Protein AF-A0A0F8Z7K2-F1 (afdb_monomer_lite)

Structure (mmCIF, N/CA/C/O backbone):
data_AF-A0A0F8Z7K2-F1
#
_entry.id   AF-A0A0F8Z7K2-F1
#
loop_
_atom_site.group_PDB
_atom_site.id
_atom_site.type_symbol
_atom_site.label_atom_id
_atom_site.label_alt_id
_atom_site.label_comp_id
_atom_site.label_asym_id
_atom_site.label_entity_id
_atom_site.label_seq_id
_atom_site.pdbx_PDB_ins_code
_atom_site.Cartn_x
_atom_site.Cartn_y
_atom_site.Cartn_z
_atom_site.occupancy
_atom_site.B_iso_or_equiv
_atom_site.auth_seq_id
_atom_site.auth_comp_id
_atom_site.auth_asym_id
_atom_site.auth_atom_id
_atom_site.pdbx_PDB_model_num
ATOM 1 N N . MET A 1 1 ? 23.506 -14.901 -39.718 1.00 44.78 1 MET A N 1
ATOM 2 C CA . MET A 1 1 ? 24.207 -14.186 -38.628 1.00 44.78 1 MET A CA 1
ATOM 3 C C . MET A 1 1 ? 23.194 -13.930 -37.526 1.00 44.78 1 MET A C 1
ATOM 5 O O . MET A 1 1 ? 22.289 -13.134 -37.733 1.00 44.78 1 MET A O 1
ATOM 9 N N . GLY A 1 2 ? 23.255 -14.689 -36.428 1.00 47.62 2 GLY A N 1
ATOM 10 C CA . GLY A 1 2 ? 22.315 -14.529 -35.317 1.00 47.62 2 GLY A CA 1
ATOM 11 C C . GLY A 1 2 ? 22.552 -13.187 -34.640 1.00 47.62 2 GLY A C 1
ATOM 12 O O . GLY A 1 2 ? 23.661 -12.933 -34.175 1.00 47.62 2 GLY A O 1
ATOM 13 N N . GLN A 1 3 ? 21.543 -12.316 -34.631 1.00 53.88 3 GLN A N 1
ATOM 14 C CA . GLN A 1 3 ? 21.579 -11.104 -33.822 1.00 53.88 3 GLN A CA 1
ATOM 15 C C . GLN A 1 3 ? 21.715 -11.541 -32.364 1.00 53.88 3 GLN A C 1
ATOM 17 O O . GLN A 1 3 ? 20.783 -12.106 -31.793 1.00 53.88 3 GLN A O 1
ATOM 22 N N . GLN A 1 4 ? 22.899 -11.345 -31.781 1.00 55.41 4 GLN A N 1
ATOM 23 C CA . GLN A 1 4 ? 23.071 -11.530 -30.349 1.00 55.41 4 GLN A CA 1
ATOM 24 C C . GLN A 1 4 ? 22.117 -10.555 -29.648 1.00 55.41 4 GLN A C 1
ATOM 26 O O . GLN A 1 4 ? 22.138 -9.362 -29.970 1.00 55.41 4 GLN A O 1
ATOM 31 N N . PRO A 1 5 ? 21.248 -11.033 -28.741 1.00 57.41 5 PRO A N 1
ATOM 32 C CA . PRO A 1 5 ? 20.354 -10.158 -28.005 1.00 57.41 5 PRO A CA 1
ATOM 33 C C . PRO A 1 5 ? 21.203 -9.137 -27.249 1.00 57.41 5 PRO A C 1
ATOM 35 O O . PRO A 1 5 ? 22.105 -9.503 -26.494 1.00 57.41 5 PRO A O 1
ATOM 38 N N . ASN A 1 6 ? 20.940 -7.849 -27.481 1.00 63.72 6 ASN A N 1
ATOM 39 C CA . ASN A 1 6 ? 21.585 -6.768 -26.745 1.00 63.72 6 ASN A CA 1
ATOM 40 C C . ASN A 1 6 ? 21.271 -6.964 -25.256 1.00 63.72 6 ASN A C 1
ATOM 42 O O . ASN A 1 6 ? 20.165 -6.650 -24.813 1.00 63.72 6 ASN A O 1
ATOM 46 N N . MET A 1 7 ? 22.232 -7.496 -24.494 1.00 61.06 7 MET A N 1
ATOM 47 C CA . MET A 1 7 ? 22.057 -7.837 -23.075 1.00 61.06 7 MET A CA 1
ATOM 48 C C . MET A 1 7 ? 21.537 -6.642 -22.260 1.00 61.06 7 MET A C 1
ATOM 50 O O . MET A 1 7 ? 20.731 -6.811 -21.350 1.00 61.06 7 MET A O 1
ATOM 54 N N . SER A 1 8 ? 21.917 -5.420 -22.643 1.00 66.19 8 SER A N 1
ATOM 55 C CA . SER A 1 8 ? 21.420 -4.178 -22.048 1.00 66.19 8 SER A CA 1
ATOM 56 C C . SER A 1 8 ? 19.901 -4.016 -22.187 1.00 66.19 8 SER A C 1
ATOM 58 O O . SER A 1 8 ? 19.227 -3.711 -21.207 1.00 66.19 8 SER A O 1
ATOM 60 N N . GLY A 1 9 ? 19.327 -4.288 -23.362 1.00 65.19 9 GLY A N 1
ATOM 61 C CA . GLY A 1 9 ? 17.885 -4.170 -23.606 1.00 65.19 9 GLY A CA 1
ATOM 62 C C . GLY A 1 9 ? 17.048 -5.145 -22.772 1.00 65.19 9 GLY A C 1
ATOM 63 O O . GLY A 1 9 ? 15.982 -4.775 -22.279 1.00 65.19 9 GLY A O 1
ATOM 64 N N . GLN A 1 10 ? 17.548 -6.364 -22.553 1.00 74.81 10 GLN A N 1
ATOM 65 C CA . GLN A 1 10 ? 16.872 -7.363 -21.721 1.00 74.81 10 GLN A CA 1
ATOM 66 C C . GLN A 1 10 ? 16.880 -6.972 -20.234 1.00 74.81 10 GLN A C 1
ATOM 68 O O . GLN A 1 10 ? 15.862 -7.119 -19.558 1.00 74.81 10 GLN A O 1
ATOM 73 N N . VAL A 1 11 ? 17.986 -6.404 -19.739 1.00 76.94 11 VAL A N 1
ATOM 74 C CA . VAL A 1 11 ? 18.096 -5.918 -18.352 1.00 76.94 11 VAL A CA 1
ATOM 75 C C . VAL A 1 11 ? 17.150 -4.739 -18.095 1.00 76.94 11 VAL A C 1
ATOM 77 O O . VAL A 1 11 ? 16.426 -4.751 -17.101 1.00 76.94 11 VAL A O 1
ATOM 80 N N . TYR A 1 12 ? 17.076 -3.755 -19.002 1.00 73.31 12 TYR A N 1
ATOM 81 C CA . TYR A 1 12 ? 16.149 -2.622 -18.850 1.00 73.31 12 TYR A CA 1
ATOM 82 C C . TYR A 1 12 ? 14.674 -3.045 -18.930 1.00 73.31 12 TYR A C 1
ATOM 84 O O . TYR A 1 12 ? 13.850 -2.532 -18.172 1.00 73.31 12 TYR A O 1
ATOM 92 N N . GLY A 1 13 ? 14.338 -4.006 -19.799 1.00 74.12 13 GLY A N 1
ATOM 93 C CA . GLY A 1 13 ? 12.987 -4.572 -19.877 1.00 74.12 13 GLY A CA 1
ATOM 94 C C . GLY A 1 13 ? 12.588 -5.333 -18.607 1.00 74.12 13 GLY A C 1
ATOM 95 O O . GLY A 1 13 ? 11.486 -5.140 -18.084 1.00 74.12 13 GLY A O 1
ATOM 96 N N . GLY A 1 14 ? 13.504 -6.142 -18.062 1.00 82.31 14 GLY A N 1
ATOM 97 C CA . GLY A 1 14 ? 13.307 -6.840 -16.790 1.00 82.31 14 GLY A CA 1
ATOM 98 C C . GLY A 1 14 ? 13.108 -5.868 -15.626 1.00 82.31 14 GLY A C 1
ATOM 99 O O . GLY A 1 14 ? 12.120 -5.969 -14.898 1.00 82.31 14 GLY A O 1
ATOM 100 N N . LEU A 1 15 ? 13.980 -4.861 -15.507 1.00 85.00 15 LEU A N 1
ATOM 101 C CA . LEU A 1 15 ? 13.886 -3.841 -14.461 1.00 85.00 15 LEU A CA 1
ATOM 102 C C . LEU A 1 15 ? 12.575 -3.047 -14.546 1.00 85.00 15 LEU A C 1
ATOM 104 O O . LEU A 1 15 ? 11.902 -2.866 -13.535 1.00 85.00 15 LEU A O 1
ATOM 108 N N . SER A 1 16 ? 12.163 -2.629 -15.748 1.00 82.88 16 SER A N 1
ATOM 109 C CA . SER A 1 16 ? 10.885 -1.930 -15.938 1.00 82.88 16 SER A CA 1
ATOM 110 C C . SER A 1 16 ? 9.686 -2.783 -15.520 1.00 82.88 16 SER A C 1
ATOM 112 O O . SER A 1 16 ? 8.695 -2.240 -15.033 1.00 82.88 16 SER A O 1
ATOM 114 N N . THR A 1 17 ? 9.753 -4.100 -15.718 1.00 86.75 17 THR A N 1
ATOM 115 C CA . THR A 1 17 ? 8.673 -5.014 -15.325 1.00 86.75 17 THR A CA 1
ATOM 116 C C . THR A 1 17 ? 8.591 -5.130 -13.808 1.00 86.75 17 THR A C 1
ATOM 118 O O . THR A 1 17 ? 7.503 -5.024 -13.250 1.00 86.75 17 THR A O 1
ATOM 121 N N . ILE A 1 18 ? 9.736 -5.264 -13.133 1.00 90.50 18 ILE A N 1
ATOM 122 C CA . ILE A 1 18 ? 9.807 -5.312 -11.667 1.00 90.50 18 ILE A CA 1
ATOM 123 C C . ILE A 1 18 ? 9.239 -4.026 -11.063 1.00 90.50 18 ILE A C 1
ATOM 125 O O . ILE A 1 18 ? 8.369 -4.094 -10.199 1.00 90.50 18 ILE A O 1
ATOM 129 N N . VAL A 1 19 ? 9.667 -2.857 -11.554 1.00 89.81 19 VAL A N 1
ATOM 130 C CA . VAL A 1 19 ? 9.149 -1.564 -11.075 1.00 89.81 19 VAL A CA 1
ATOM 131 C C . VAL A 1 19 ? 7.634 -1.483 -11.269 1.00 89.81 19 VAL A C 1
ATOM 133 O O . VAL A 1 19 ? 6.929 -1.085 -10.349 1.00 89.81 19 VAL A O 1
ATOM 136 N N . LYS A 1 20 ? 7.111 -1.935 -12.414 1.00 89.12 20 LYS A N 1
ATOM 137 C CA . LYS A 1 20 ? 5.666 -1.945 -12.678 1.00 89.12 20 LYS A CA 1
ATOM 138 C C . LYS A 1 20 ? 4.891 -2.832 -11.696 1.00 89.12 20 LYS A C 1
ATOM 140 O O . LYS A 1 20 ? 3.819 -2.442 -11.239 1.00 89.12 20 LYS A O 1
ATOM 145 N N . VAL A 1 21 ? 5.419 -4.012 -11.365 1.00 93.25 21 VAL A N 1
ATOM 146 C CA . VAL A 1 21 ? 4.811 -4.907 -10.365 1.00 93.25 21 VAL A CA 1
ATOM 147 C C . VAL A 1 21 ? 4.832 -4.263 -8.979 1.00 93.25 21 VAL A C 1
ATOM 149 O O . VAL A 1 21 ? 3.832 -4.331 -8.268 1.00 93.25 21 VAL A O 1
ATOM 152 N N . LEU A 1 22 ? 5.927 -3.591 -8.614 1.00 92.62 22 LEU A N 1
ATOM 153 C CA . LEU A 1 22 ? 6.025 -2.869 -7.344 1.00 92.62 22 LEU A CA 1
ATOM 154 C C . LEU A 1 22 ? 5.003 -1.732 -7.257 1.00 92.62 22 LEU A C 1
ATOM 156 O O . LEU A 1 22 ? 4.278 -1.664 -6.270 1.00 92.62 22 LEU A O 1
ATOM 160 N N . VAL A 1 23 ? 4.891 -0.892 -8.293 1.00 92.06 23 VAL A N 1
ATOM 161 C CA . VAL A 1 23 ? 3.875 0.175 -8.375 1.00 92.06 23 VAL A CA 1
ATOM 162 C C . VAL A 1 23 ? 2.479 -0.401 -8.153 1.00 92.06 23 VAL A C 1
ATOM 164 O O . VAL A 1 23 ? 1.739 0.074 -7.297 1.00 92.06 23 VAL A O 1
ATOM 167 N N . PHE A 1 24 ? 2.136 -1.477 -8.865 1.00 93.12 24 PHE A N 1
ATOM 168 C CA . PHE A 1 24 ? 0.842 -2.136 -8.705 1.00 93.12 24 PHE A CA 1
ATOM 169 C C . PHE A 1 24 ? 0.617 -2.659 -7.277 1.00 93.12 24 PHE A C 1
ATOM 171 O O . PHE A 1 24 ? -0.470 -2.497 -6.725 1.00 93.12 24 PHE A O 1
ATOM 178 N N . GLY A 1 25 ? 1.652 -3.222 -6.648 1.00 94.06 25 GLY A N 1
ATOM 179 C CA . GLY A 1 25 ? 1.612 -3.634 -5.245 1.00 94.06 25 GLY A CA 1
ATOM 180 C C . GLY A 1 25 ? 1.334 -2.473 -4.287 1.00 94.06 25 GLY A C 1
ATOM 181 O O . GLY A 1 25 ? 0.484 -2.604 -3.408 1.00 94.06 25 GLY A O 1
ATOM 182 N N . PHE A 1 26 ? 1.982 -1.319 -4.483 1.00 93.38 26 PHE A N 1
ATOM 183 C CA . PHE A 1 26 ? 1.732 -0.118 -3.678 1.00 93.38 26 PHE A CA 1
ATOM 184 C C . PHE A 1 26 ? 0.327 0.453 -3.883 1.00 93.38 26 PHE A C 1
ATOM 186 O O . PHE A 1 26 ? -0.281 0.908 -2.917 1.00 93.38 26 PHE A O 1
ATOM 193 N N . ILE A 1 27 ? -0.223 0.376 -5.099 1.00 93.62 27 ILE A N 1
ATOM 194 C CA . ILE A 1 27 ? -1.613 0.769 -5.367 1.00 93.62 27 ILE A CA 1
ATOM 195 C C . ILE A 1 27 ? -2.576 -0.118 -4.572 1.00 93.62 27 ILE A C 1
ATOM 197 O O . ILE A 1 27 ? -3.450 0.399 -3.878 1.00 93.62 27 ILE A O 1
ATOM 201 N N . ILE A 1 28 ? -2.402 -1.445 -4.624 1.00 95.50 28 ILE A N 1
ATOM 202 C CA . ILE A 1 28 ? -3.232 -2.382 -3.848 1.00 95.50 28 ILE A CA 1
ATOM 203 C C . ILE A 1 28 ? -3.107 -2.093 -2.352 1.00 95.50 28 ILE A C 1
ATOM 205 O O . ILE A 1 28 ? -4.119 -2.007 -1.660 1.00 95.50 28 ILE A O 1
ATOM 209 N N . LEU A 1 29 ? -1.882 -1.909 -1.855 1.00 94.38 29 LEU A N 1
ATOM 210 C CA . LEU A 1 29 ? -1.642 -1.574 -0.455 1.00 94.38 29 LEU A CA 1
ATOM 211 C C . LEU A 1 29 ? -2.340 -0.266 -0.057 1.00 94.38 29 LEU A C 1
ATOM 213 O O . LEU A 1 29 ? -2.971 -0.214 0.993 1.00 94.38 29 LEU A O 1
ATOM 217 N N . GLY A 1 30 ? -2.277 0.766 -0.901 1.00 94.81 30 GLY A N 1
ATOM 218 C CA . GLY A 1 30 ? -2.963 2.036 -0.670 1.00 94.81 30 GLY A CA 1
ATOM 219 C C . GLY A 1 30 ? -4.480 1.868 -0.580 1.00 94.81 30 GLY A C 1
ATOM 220 O O . GLY A 1 30 ? -5.109 2.400 0.333 1.00 94.81 30 GLY A O 1
ATOM 221 N N . VAL A 1 31 ? -5.072 1.061 -1.463 1.00 95.81 31 VAL A N 1
ATOM 222 C CA . VAL A 1 31 ? -6.503 0.727 -1.390 1.00 95.81 31 VAL A CA 1
ATOM 223 C C . VAL A 1 31 ? -6.829 -0.015 -0.091 1.00 95.81 31 VAL A C 1
ATOM 225 O O . VAL A 1 31 ? -7.793 0.341 0.580 1.00 95.81 31 VAL A O 1
ATOM 228 N N . LEU A 1 32 ? -6.024 -1.004 0.308 1.00 95.50 32 LEU A N 1
ATOM 229 C CA . LEU A 1 32 ? -6.244 -1.751 1.553 1.00 95.50 32 LEU A CA 1
ATOM 230 C C . LEU A 1 32 ? -6.130 -0.862 2.797 1.00 95.50 32 LEU A C 1
ATOM 232 O O . LEU A 1 32 ? -6.963 -0.968 3.694 1.00 95.50 32 LEU A O 1
ATOM 236 N N . LEU A 1 33 ? -5.149 0.043 2.843 1.00 95.06 33 LEU A N 1
ATOM 237 C CA . LEU A 1 33 ? -5.005 1.019 3.927 1.00 95.06 33 LEU A CA 1
ATOM 238 C C . LEU A 1 33 ? -6.192 1.984 3.976 1.00 95.06 33 LEU A C 1
ATOM 240 O O . LEU A 1 33 ? -6.691 2.281 5.057 1.00 95.06 33 LEU A O 1
ATOM 244 N N . LEU A 1 34 ? -6.696 2.426 2.823 1.00 94.94 34 LEU A N 1
ATOM 245 C CA . LEU A 1 34 ? -7.900 3.250 2.762 1.00 94.94 34 LEU A CA 1
ATOM 246 C C . LEU A 1 34 ? -9.130 2.499 3.293 1.00 94.94 34 LEU A C 1
ATOM 248 O O . LEU A 1 34 ? -9.897 3.054 4.077 1.00 94.94 34 LEU A O 1
ATOM 252 N N . VAL A 1 35 ? -9.301 1.231 2.909 1.00 94.75 35 VAL A N 1
ATOM 253 C CA . VAL A 1 35 ? -10.388 0.378 3.413 1.00 94.75 35 VAL A CA 1
ATOM 254 C C . VAL A 1 35 ? -10.265 0.170 4.924 1.00 94.75 35 VAL A C 1
ATOM 256 O O . VAL A 1 35 ? -11.259 0.328 5.625 1.00 94.75 35 VAL A O 1
ATOM 259 N N . ARG A 1 36 ? -9.058 -0.097 5.445 1.00 93.62 36 ARG A N 1
ATOM 260 C CA . ARG A 1 36 ? -8.780 -0.168 6.892 1.00 93.62 36 ARG A CA 1
ATOM 261 C C . ARG A 1 36 ? -9.226 1.110 7.603 1.00 93.62 36 ARG A C 1
ATOM 263 O O . ARG A 1 36 ? -9.941 1.028 8.596 1.00 93.62 36 ARG A O 1
ATOM 270 N N . ILE A 1 37 ? -8.845 2.282 7.084 1.00 93.25 37 ILE A N 1
ATOM 271 C CA . ILE A 1 37 ? -9.243 3.575 7.659 1.00 93.25 37 ILE A CA 1
ATOM 272 C C . ILE A 1 37 ? -10.766 3.694 7.682 1.00 93.25 37 ILE A C 1
ATOM 274 O O . ILE A 1 37 ? -11.315 4.077 8.705 1.00 93.25 37 ILE A O 1
ATOM 278 N N . MET A 1 38 ? -11.460 3.332 6.601 1.00 92.75 38 MET A N 1
ATOM 279 C CA . MET A 1 38 ? -12.927 3.371 6.557 1.00 92.75 38 MET A CA 1
ATOM 280 C C . MET A 1 38 ? -13.570 2.416 7.564 1.00 92.75 38 MET A C 1
ATOM 282 O O . MET A 1 38 ? -14.507 2.802 8.259 1.00 92.75 38 MET A O 1
ATOM 286 N N . PHE A 1 39 ? -13.054 1.193 7.672 1.00 92.50 39 PHE A N 1
ATOM 287 C CA . PHE A 1 39 ? -13.524 0.202 8.631 1.00 92.50 39 PHE A CA 1
ATOM 288 C C . PHE A 1 39 ? -13.402 0.690 10.075 1.00 92.50 39 PHE A C 1
ATOM 290 O O . PHE A 1 39 ? -14.396 0.687 10.800 1.00 92.50 39 PHE A O 1
ATOM 297 N N . LEU A 1 40 ? -12.224 1.185 10.458 1.00 91.06 40 LEU A N 1
ATOM 298 C CA . LEU A 1 40 ? -11.992 1.718 11.799 1.00 91.06 40 LEU A CA 1
ATOM 299 C C . LEU A 1 40 ? -12.791 3.002 12.043 1.00 91.06 40 LEU A C 1
ATOM 301 O O . LEU A 1 40 ? -13.356 3.177 13.119 1.00 91.06 40 LEU A O 1
ATOM 305 N N . PHE A 1 41 ? -12.903 3.872 11.038 1.00 91.75 41 PHE A N 1
ATOM 306 C CA . PHE A 1 41 ? -13.607 5.147 11.156 1.00 91.75 41 PHE A CA 1
ATOM 307 C C . PHE A 1 41 ? -15.099 4.974 11.444 1.00 91.75 41 PHE A C 1
ATOM 309 O O . PHE A 1 41 ? -15.654 5.743 12.225 1.00 91.75 41 PHE A O 1
ATOM 316 N N . PHE A 1 42 ? -15.751 3.985 10.826 1.00 89.75 42 PHE A N 1
ATOM 317 C CA . PHE A 1 42 ? -17.196 3.797 10.962 1.00 89.75 42 PHE A CA 1
ATOM 318 C C . PHE A 1 42 ? -17.623 2.821 12.058 1.00 89.75 42 PHE A C 1
ATOM 320 O O . PHE A 1 42 ? -18.826 2.780 12.304 1.00 89.75 42 PHE A O 1
ATOM 327 N N . GLY A 1 43 ? -16.707 2.069 12.692 1.00 81.50 43 GLY A N 1
ATOM 328 C CA . GLY A 1 43 ? -16.936 1.153 13.832 1.00 81.50 43 GLY A CA 1
ATOM 329 C C . GLY A 1 43 ? -17.926 0.007 13.558 1.00 81.50 43 GLY A C 1
ATOM 330 O O . GLY A 1 43 ? -17.585 -1.166 13.566 1.00 81.50 43 GLY A O 1
ATOM 331 N N . SER A 1 44 ? -19.155 0.348 13.188 1.00 83.19 44 SER A N 1
ATOM 332 C CA . SER A 1 44 ? -20.218 -0.505 12.641 1.00 83.19 44 SER A CA 1
ATOM 333 C C . SER A 1 44 ? -19.809 -1.456 11.504 1.00 83.19 44 SER A C 1
ATOM 335 O O . SER A 1 44 ? -20.528 -2.419 11.237 1.00 83.19 44 SER A O 1
ATOM 337 N N . LEU A 1 45 ? -18.676 -1.218 10.834 1.00 84.00 45 LEU A N 1
ATOM 338 C CA . LEU A 1 45 ? -18.172 -2.073 9.755 1.00 84.00 45 LEU A CA 1
ATOM 339 C C . LEU A 1 45 ? -17.365 -3.285 10.254 1.00 84.00 45 LEU A C 1
ATOM 341 O O . LEU A 1 45 ? -16.992 -4.125 9.439 1.00 84.00 45 LEU A O 1
ATOM 345 N N . GLU A 1 46 ? -17.153 -3.429 11.565 1.00 82.06 46 GLU A N 1
ATOM 346 C CA . GLU A 1 46 ? -16.506 -4.603 12.174 1.00 82.06 46 GLU A CA 1
ATOM 347 C C . GLU A 1 46 ? -17.213 -5.931 11.841 1.00 82.06 46 GLU A C 1
ATOM 349 O O . GLU A 1 46 ? -16.569 -6.969 11.728 1.00 82.06 46 GLU A O 1
ATOM 354 N N . ALA A 1 47 ? -18.532 -5.915 11.615 1.00 85.81 47 ALA A N 1
ATOM 355 C CA . ALA A 1 47 ? -19.306 -7.116 11.282 1.00 85.81 47 ALA A CA 1
ATOM 356 C C . ALA A 1 47 ? -19.204 -7.547 9.801 1.00 85.81 47 ALA A C 1
ATOM 358 O O . ALA A 1 47 ? -19.819 -8.539 9.398 1.00 85.81 47 ALA A O 1
ATOM 359 N N . VAL A 1 48 ? -18.480 -6.797 8.962 1.00 89.94 48 VAL A N 1
ATOM 360 C CA . VAL A 1 48 ? -18.387 -7.056 7.519 1.00 89.94 48 VAL A CA 1
ATOM 361 C C . VAL A 1 48 ? -17.419 -8.216 7.238 1.00 89.94 48 VAL A C 1
ATOM 363 O O . VAL A 1 48 ? -16.299 -8.231 7.756 1.00 89.94 48 VAL A O 1
ATOM 366 N N . PRO A 1 49 ? -17.786 -9.181 6.370 1.00 89.69 49 PRO A N 1
ATOM 367 C CA . PRO A 1 49 ? -16.880 -10.257 5.985 1.00 89.69 49 PRO A CA 1
ATOM 368 C C . PRO A 1 49 ? -15.613 -9.696 5.329 1.00 89.69 49 PRO A C 1
ATOM 370 O O . PRO A 1 49 ? -15.677 -8.954 4.350 1.00 89.69 49 PRO A O 1
ATOM 373 N N . GLY A 1 50 ? -14.454 -10.079 5.86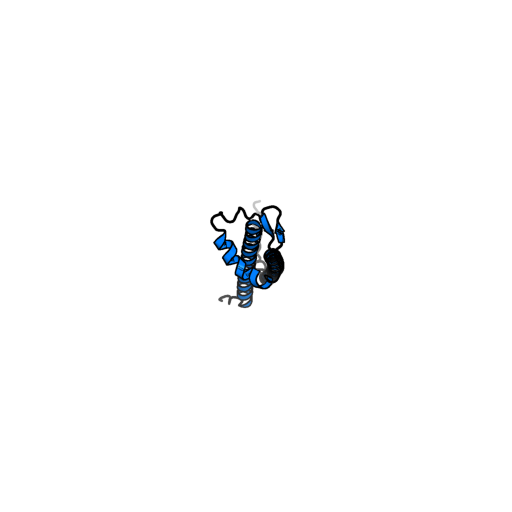7 1.00 88.62 50 GLY A N 1
ATOM 374 C CA . GLY A 1 50 ? -13.144 -9.614 5.403 1.00 88.62 50 GLY A CA 1
ATOM 375 C C . GLY A 1 50 ? -12.532 -8.480 6.228 1.00 88.62 50 GLY A C 1
ATOM 376 O O . GLY A 1 50 ? -11.378 -8.145 5.971 1.00 88.62 50 GLY A O 1
ATOM 377 N N . TYR A 1 51 ? -13.240 -7.947 7.234 1.00 91.00 51 TYR A N 1
ATOM 378 C CA . TYR A 1 51 ? -12.697 -6.957 8.171 1.00 91.00 51 TYR A CA 1
ATOM 379 C C . TYR A 1 51 ? -11.361 -7.422 8.777 1.00 91.00 51 TYR A C 1
ATOM 381 O O . TYR A 1 51 ? -10.323 -6.811 8.519 1.00 91.00 51 TYR A O 1
ATOM 389 N N . ASP A 1 52 ? -11.352 -8.570 9.463 1.00 91.94 52 ASP A N 1
ATOM 390 C CA . ASP A 1 52 ? -10.158 -9.097 10.148 1.00 91.94 52 ASP A CA 1
ATOM 391 C C . ASP A 1 52 ? -8.976 -9.331 9.201 1.00 91.94 52 ASP A C 1
ATOM 393 O O . ASP A 1 52 ? -7.814 -9.118 9.556 1.00 91.94 52 ASP A O 1
ATOM 397 N N . LEU A 1 53 ? -9.263 -9.750 7.966 1.00 93.62 53 LEU A N 1
ATOM 398 C CA . LEU A 1 53 ? -8.242 -9.992 6.951 1.00 93.62 53 LEU A CA 1
ATOM 399 C C . LEU A 1 53 ? -7.574 -8.683 6.522 1.00 93.62 53 LEU A C 1
ATOM 401 O O . LEU A 1 53 ? -6.351 -8.626 6.415 1.00 93.62 53 LEU A O 1
ATOM 405 N N . VAL A 1 54 ? -8.357 -7.624 6.300 1.00 93.00 54 VAL A N 1
ATOM 406 C CA . VAL A 1 54 ? -7.811 -6.313 5.929 1.00 93.00 54 VAL A CA 1
ATOM 407 C C . VAL A 1 54 ? -7.021 -5.715 7.090 1.00 93.00 54 VAL A C 1
ATOM 409 O O .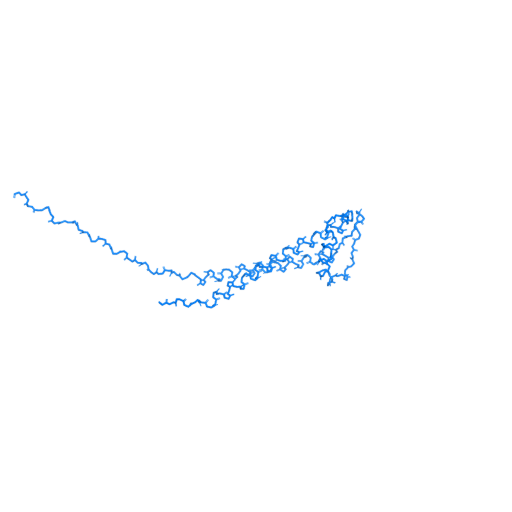 VAL A 1 54 ? -5.909 -5.233 6.866 1.00 93.00 54 VAL A O 1
ATOM 412 N N . ILE A 1 55 ? -7.545 -5.769 8.319 1.00 92.06 55 ILE A N 1
ATOM 413 C CA . ILE A 1 55 ? -6.856 -5.225 9.499 1.00 92.06 55 ILE A CA 1
ATOM 414 C C . ILE A 1 55 ? -5.522 -5.946 9.726 1.00 92.06 55 ILE A C 1
ATOM 416 O O . ILE A 1 55 ? -4.478 -5.296 9.731 1.00 92.06 55 ILE A O 1
ATOM 420 N N . SER A 1 56 ? -5.529 -7.279 9.803 1.00 93.19 56 SER A N 1
ATOM 421 C CA . SER A 1 56 ? -4.314 -8.068 10.066 1.00 93.19 56 SER A CA 1
ATOM 422 C C . SER A 1 56 ? -3.248 -7.921 8.979 1.00 93.19 56 SER A C 1
ATOM 424 O O . SER A 1 56 ? -2.058 -7.835 9.281 1.00 93.19 56 SER A O 1
ATOM 426 N N . PHE A 1 57 ? -3.651 -7.845 7.707 1.00 93.88 57 PHE A N 1
ATOM 427 C CA . PHE A 1 57 ? -2.712 -7.620 6.611 1.00 93.88 57 PHE A CA 1
ATOM 428 C C . PHE A 1 57 ? -2.098 -6.217 6.673 1.00 93.88 57 PHE A C 1
ATOM 430 O O . PHE A 1 57 ? -0.895 -6.046 6.470 1.00 93.88 57 PHE A O 1
ATOM 437 N N . THR A 1 58 ? -2.919 -5.203 6.953 1.00 93.44 58 THR A N 1
ATOM 438 C CA . THR A 1 58 ? -2.463 -3.808 6.990 1.00 93.44 58 THR A CA 1
ATOM 439 C C . THR A 1 58 ? -1.675 -3.465 8.254 1.00 93.44 58 THR A C 1
ATOM 441 O O . THR A 1 58 ? -0.819 -2.587 8.190 1.00 93.44 58 THR A O 1
ATOM 444 N N . ASP A 1 59 ? -1.866 -4.186 9.363 1.00 92.19 59 ASP A N 1
ATOM 445 C CA . ASP A 1 59 ? -1.140 -3.969 10.624 1.00 92.19 59 ASP A CA 1
ATOM 446 C C . ASP A 1 59 ? 0.379 -4.011 10.453 1.00 92.19 59 ASP A C 1
ATOM 448 O O . ASP A 1 59 ? 1.090 -3.205 11.050 1.00 92.19 59 ASP A O 1
ATOM 452 N N . VAL A 1 60 ? 0.890 -4.890 9.588 1.00 93.25 60 VAL A N 1
ATOM 453 C CA . VAL A 1 60 ? 2.332 -4.992 9.308 1.00 93.25 60 VAL A CA 1
ATOM 454 C C . VAL A 1 60 ? 2.891 -3.676 8.754 1.00 93.25 60 VAL A C 1
ATOM 456 O O . VAL A 1 60 ? 4.017 -3.292 9.066 1.00 93.25 60 VAL A O 1
ATOM 459 N N . PHE A 1 61 ? 2.096 -2.960 7.958 1.00 91.31 61 PHE A N 1
ATOM 460 C CA . PHE A 1 61 ? 2.498 -1.710 7.313 1.00 91.31 61 PHE A CA 1
ATOM 461 C C . PHE A 1 61 ? 2.259 -0.483 8.195 1.00 91.31 61 PHE A C 1
ATOM 463 O O . PHE A 1 61 ? 2.945 0.525 8.032 1.00 91.31 61 PHE A O 1
ATOM 470 N N . VAL A 1 62 ? 1.310 -0.565 9.130 1.00 91.25 62 VAL A N 1
ATOM 471 C CA . VAL A 1 62 ? 0.990 0.518 10.072 1.00 91.25 62 VAL A CA 1
ATOM 472 C C . VAL A 1 62 ? 1.831 0.428 11.350 1.00 91.25 62 VAL A C 1
ATOM 474 O O . VAL A 1 62 ? 2.111 1.450 11.969 1.00 91.25 62 VAL A O 1
ATOM 477 N N . SER A 1 63 ? 2.343 -0.759 11.695 1.00 90.31 63 SER A N 1
ATOM 478 C CA . SER A 1 63 ? 3.175 -1.015 12.880 1.00 90.31 63 SER A CA 1
ATOM 479 C C . SER A 1 63 ? 4.300 0.006 13.125 1.00 90.31 63 SER A C 1
ATOM 481 O O . SER A 1 63 ? 4.436 0.439 14.272 1.00 90.31 63 SER A O 1
ATOM 483 N N . PRO A 1 64 ? 5.061 0.475 12.113 1.00 88.00 64 PRO A N 1
ATOM 484 C CA . PRO A 1 64 ? 6.098 1.491 12.319 1.00 88.00 64 PRO A CA 1
ATOM 485 C C . PRO A 1 64 ? 5.571 2.855 12.795 1.00 88.00 64 PRO A C 1
ATOM 487 O O . PRO A 1 64 ? 6.335 3.652 13.333 1.00 88.00 64 PRO A O 1
ATOM 490 N N . LEU A 1 65 ? 4.282 3.135 12.584 1.00 88.94 65 LEU A N 1
ATOM 491 C CA . LEU A 1 65 ? 3.608 4.393 12.910 1.00 88.94 65 LEU A CA 1
ATOM 492 C C . LEU A 1 65 ? 2.625 4.260 14.086 1.00 88.94 65 LEU A C 1
ATOM 494 O O . LEU A 1 65 ? 2.015 5.253 14.474 1.00 88.94 65 LEU A O 1
ATOM 498 N N . ASN A 1 66 ? 2.501 3.074 14.694 1.00 83.25 66 ASN A N 1
ATOM 499 C CA . ASN A 1 66 ? 1.581 2.806 15.812 1.00 83.25 66 ASN A CA 1
ATOM 500 C C . ASN A 1 66 ? 1.880 3.606 17.090 1.00 83.25 66 ASN A C 1
ATOM 502 O O . ASN A 1 66 ? 1.101 3.563 18.037 1.00 83.25 66 ASN A O 1
ATOM 506 N N . SER A 1 67 ? 3.003 4.323 17.148 1.00 84.50 67 SER A N 1
ATOM 507 C CA . SER A 1 67 ? 3.293 5.260 18.236 1.00 84.50 67 SER A CA 1
ATOM 508 C C . SER A 1 67 ? 2.384 6.492 18.226 1.00 84.50 67 SER A C 1
ATOM 510 O O . SER A 1 67 ? 2.363 7.231 19.208 1.00 84.50 67 SER A O 1
ATOM 512 N N . ILE A 1 68 ? 1.651 6.733 17.136 1.00 86.94 68 ILE A N 1
ATOM 513 C CA . ILE A 1 68 ? 0.723 7.853 17.015 1.00 86.94 68 ILE A CA 1
ATOM 514 C C . ILE A 1 68 ? -0.634 7.443 17.588 1.00 86.94 68 ILE A C 1
ATOM 516 O O . ILE A 1 68 ? -1.267 6.507 17.098 1.00 86.94 68 ILE A O 1
ATOM 520 N N . GLU A 1 69 ? -1.090 8.166 18.611 1.00 86.94 69 GLU A N 1
ATOM 521 C CA . GLU A 1 69 ? -2.382 7.899 19.238 1.00 86.94 69 GLU A CA 1
ATOM 522 C C . GLU A 1 69 ? -3.540 8.147 18.257 1.00 86.94 69 GLU A C 1
ATOM 524 O O . GLU A 1 69 ? -3.584 9.188 17.591 1.00 86.94 69 GLU A O 1
ATOM 529 N N . PRO A 1 70 ? -4.497 7.213 18.160 1.00 88.94 70 PRO A N 1
ATOM 530 C CA . PRO A 1 70 ? -5.642 7.377 17.288 1.00 88.94 70 PRO A CA 1
ATOM 531 C C . PRO A 1 70 ? -6.704 8.298 17.910 1.00 88.94 70 PRO A C 1
ATOM 533 O O . PRO A 1 70 ? -6.818 8.428 19.130 1.00 88.94 70 PRO A O 1
ATOM 536 N N . VAL A 1 71 ? -7.527 8.925 17.066 1.00 90.75 71 VAL A N 1
ATOM 537 C CA . VAL A 1 71 ? -8.522 9.926 17.494 1.00 90.75 71 VAL A CA 1
ATOM 538 C C . VAL A 1 71 ? -9.927 9.339 17.442 1.00 90.75 71 VAL A C 1
ATOM 540 O O . VAL A 1 71 ? -10.326 8.758 16.438 1.00 90.75 71 VAL A O 1
ATOM 543 N N . LYS A 1 72 ? -10.716 9.510 18.508 1.00 90.00 72 LYS A N 1
ATOM 544 C CA . LYS A 1 72 ? -12.115 9.054 18.525 1.00 90.00 72 LYS A CA 1
ATOM 545 C C . LYS A 1 72 ? -12.978 9.891 17.585 1.00 90.00 72 LYS A C 1
ATOM 547 O O . LYS A 1 72 ? -12.902 11.118 17.584 1.00 90.00 72 LYS A O 1
ATOM 552 N N . THR A 1 73 ? -13.814 9.217 16.809 1.00 87.06 73 THR A N 1
ATOM 553 C CA . THR A 1 73 ? -14.755 9.845 15.873 1.00 87.06 73 THR A CA 1
ATOM 554 C C . THR A 1 73 ? -16.131 10.018 16.529 1.00 87.06 73 THR A C 1
ATOM 556 O O . THR A 1 73 ? -16.428 9.338 17.512 1.00 87.06 73 THR A O 1
ATOM 559 N N . PRO A 1 74 ? -17.010 10.889 15.997 1.00 83.81 74 PRO A N 1
ATOM 560 C CA . PRO A 1 74 ? -18.383 11.030 16.493 1.00 83.81 74 PRO A CA 1
ATOM 561 C C . PRO A 1 74 ? -19.305 9.844 16.145 1.00 83.81 74 PRO A C 1
ATOM 563 O O . PRO A 1 74 ? -20.480 9.880 16.495 1.00 83.81 74 PRO A O 1
ATOM 566 N N . TYR A 1 75 ? -18.802 8.820 15.448 1.00 82.19 75 TYR A N 1
ATOM 567 C CA . TYR A 1 75 ? -19.564 7.659 14.972 1.00 82.19 75 TYR A CA 1
ATOM 568 C C . TYR A 1 75 ? -19.231 6.376 15.748 1.00 82.19 75 TYR A C 1
ATOM 570 O O . TYR A 1 75 ? -19.334 5.286 15.197 1.00 82.19 75 TYR A O 1
ATOM 578 N N . ASP A 1 76 ? -18.744 6.510 16.985 1.00 83.31 76 ASP A N 1
ATOM 579 C CA . ASP A 1 76 ? -18.212 5.419 17.817 1.00 83.31 76 ASP A CA 1
ATOM 580 C C . ASP A 1 76 ? -17.022 4.645 17.205 1.00 83.31 76 ASP A C 1
ATOM 582 O O . ASP A 1 76 ? -16.542 3.676 17.789 1.00 83.31 76 ASP A O 1
ATOM 586 N N . GLY A 1 77 ? -16.487 5.099 16.067 1.00 88.56 77 GLY A N 1
ATOM 587 C CA . GLY A 1 77 ? -15.273 4.572 15.449 1.00 88.56 77 GLY A CA 1
ATOM 588 C C . GLY A 1 77 ? -14.006 5.344 15.825 1.00 88.56 77 GLY A C 1
ATOM 589 O O . GLY A 1 77 ? -14.019 6.314 16.596 1.00 88.56 77 GLY A O 1
ATOM 590 N N . ILE A 1 78 ? -12.892 4.944 15.223 1.00 92.50 78 ILE A N 1
ATOM 591 C CA . ILE A 1 78 ? -11.546 5.440 15.497 1.00 92.50 78 ILE A CA 1
ATOM 592 C C . ILE A 1 78 ? -10.893 5.922 14.195 1.00 92.50 78 ILE A C 1
ATOM 594 O O . ILE A 1 78 ? -10.801 5.191 13.212 1.00 92.50 78 ILE A O 1
ATOM 598 N N . PHE A 1 79 ? -10.396 7.158 14.192 1.00 90.62 79 PHE A N 1
ATOM 599 C CA . PHE A 1 79 ? -9.559 7.685 13.124 1.00 90.62 79 PHE A CA 1
ATOM 600 C C . PHE A 1 79 ? -8.099 7.297 13.371 1.00 90.62 79 PHE A C 1
ATOM 602 O O . PHE A 1 79 ? -7.423 7.835 14.253 1.00 90.62 79 PHE A O 1
ATOM 609 N N . ASP A 1 80 ? -7.631 6.339 12.577 1.00 89.69 80 ASP A N 1
ATOM 610 C CA . ASP A 1 80 ? -6.273 5.805 12.620 1.00 89.69 80 ASP A CA 1
ATOM 611 C C . ASP A 1 80 ? -5.304 6.740 11.863 1.00 89.69 80 ASP A C 1
ATOM 613 O O . ASP A 1 80 ? -5.165 6.703 10.631 1.00 89.69 80 ASP A O 1
ATOM 617 N N . ILE A 1 81 ? -4.641 7.628 12.614 1.00 92.50 81 ILE A N 1
ATOM 618 C CA . ILE A 1 81 ? -3.637 8.556 12.070 1.00 92.50 81 ILE A CA 1
ATOM 619 C C . ILE A 1 81 ? -2.426 7.782 11.540 1.00 92.50 81 ILE A C 1
ATOM 621 O O . ILE A 1 81 ? -1.858 8.167 10.516 1.00 92.50 81 ILE A O 1
ATOM 625 N N . ALA A 1 82 ? -2.051 6.678 12.190 1.00 92.75 82 ALA A N 1
ATOM 626 C CA . ALA A 1 82 ? -0.935 5.847 11.764 1.00 92.75 82 ALA A CA 1
ATOM 627 C C . ALA A 1 82 ? -1.209 5.238 10.382 1.00 92.75 82 ALA A C 1
ATOM 629 O O . ALA A 1 82 ? -0.372 5.346 9.483 1.00 92.75 82 ALA A O 1
ATOM 630 N N . ALA A 1 83 ? -2.409 4.690 10.165 1.00 92.31 83 ALA A N 1
ATOM 631 C CA . ALA A 1 83 ? -2.823 4.179 8.859 1.00 92.31 83 ALA A CA 1
ATOM 632 C C . ALA A 1 83 ? -2.891 5.278 7.795 1.00 92.31 83 ALA A C 1
ATOM 634 O O . ALA A 1 83 ? -2.485 5.058 6.654 1.00 92.31 83 ALA A O 1
ATOM 635 N N . THR A 1 84 ? -3.341 6.478 8.168 1.00 93.44 84 THR A N 1
ATOM 636 C CA . THR A 1 84 ? -3.353 7.640 7.266 1.00 93.44 84 THR A CA 1
ATOM 637 C C . THR A 1 84 ? -1.933 8.053 6.866 1.00 93.44 84 THR A C 1
ATOM 639 O O . THR A 1 84 ? -1.667 8.323 5.694 1.00 93.44 84 THR A O 1
ATOM 642 N N . GLY A 1 85 ? -0.994 8.050 7.814 1.00 93.38 85 GLY A N 1
ATOM 643 C CA . GLY A 1 85 ? 0.423 8.296 7.552 1.00 93.38 85 GLY A CA 1
ATOM 644 C C . GLY A 1 85 ? 1.041 7.226 6.651 1.00 93.38 85 GLY A C 1
ATOM 645 O O . GLY A 1 85 ? 1.717 7.560 5.679 1.00 93.38 85 GLY A O 1
ATOM 646 N N . ALA A 1 86 ? 0.754 5.948 6.916 1.00 93.94 86 ALA A N 1
ATOM 647 C CA . ALA A 1 86 ? 1.206 4.829 6.089 1.00 93.94 86 ALA A CA 1
ATOM 648 C C . ALA A 1 86 ? 0.671 4.942 4.655 1.00 93.94 86 ALA A C 1
ATOM 650 O O . ALA A 1 86 ? 1.422 4.745 3.700 1.00 93.94 86 ALA A O 1
ATOM 651 N N . LEU A 1 87 ? -0.603 5.316 4.500 1.00 95.12 87 LEU A N 1
ATOM 652 C CA . LEU A 1 87 ? -1.227 5.556 3.202 1.00 95.12 87 LEU A CA 1
ATOM 653 C C . LEU A 1 87 ? -0.512 6.681 2.451 1.00 95.12 87 LEU A C 1
ATOM 655 O O . LEU A 1 87 ? -0.169 6.518 1.282 1.00 95.12 87 LEU A O 1
ATOM 659 N N . LEU A 1 88 ? -0.237 7.802 3.120 1.00 95.19 88 LEU A N 1
ATOM 660 C CA . LEU A 1 88 ? 0.455 8.933 2.507 1.00 95.19 88 LEU A CA 1
ATOM 661 C C . LEU A 1 88 ? 1.872 8.549 2.059 1.00 95.19 88 LEU A C 1
ATOM 663 O O . LEU A 1 88 ? 2.271 8.873 0.943 1.00 95.19 88 LEU A O 1
ATOM 667 N N . ILE A 1 89 ? 2.608 7.798 2.882 1.00 93.88 89 ILE A N 1
ATOM 668 C CA . ILE A 1 89 ? 3.933 7.271 2.524 1.00 93.88 89 ILE A CA 1
ATOM 669 C C . ILE A 1 89 ? 3.836 6.327 1.321 1.00 93.88 89 ILE A C 1
ATOM 671 O O . ILE A 1 89 ? 4.622 6.457 0.382 1.00 93.88 89 ILE A O 1
ATOM 675 N N . ALA A 1 90 ? 2.866 5.410 1.315 1.00 93.69 90 ALA A N 1
ATOM 676 C CA . ALA A 1 90 ? 2.652 4.485 0.208 1.00 93.69 90 ALA A CA 1
ATOM 677 C C . ALA A 1 90 ? 2.372 5.230 -1.106 1.00 93.69 90 ALA A C 1
ATOM 679 O O . ALA A 1 90 ? 2.958 4.882 -2.128 1.00 93.69 90 ALA A O 1
ATOM 680 N N . LEU A 1 91 ? 1.556 6.290 -1.073 1.00 93.88 91 LEU A N 1
ATOM 681 C CA . LEU A 1 91 ? 1.274 7.139 -2.236 1.00 93.88 91 LEU A CA 1
ATOM 682 C C . LEU A 1 91 ? 2.513 7.901 -2.721 1.00 93.88 91 LEU A C 1
ATOM 684 O O . LEU A 1 91 ? 2.746 7.997 -3.922 1.00 93.88 91 LEU A O 1
ATOM 688 N N . VAL A 1 92 ? 3.339 8.422 -1.811 1.00 95.69 92 VAL A N 1
ATOM 689 C CA . VAL A 1 92 ? 4.593 9.095 -2.190 1.00 95.69 92 VAL A CA 1
ATOM 690 C C . VAL A 1 92 ? 5.560 8.113 -2.855 1.00 95.69 92 VAL A C 1
ATOM 692 O O . VAL A 1 92 ? 6.153 8.437 -3.884 1.00 95.69 92 VAL A O 1
ATOM 695 N N . ILE A 1 93 ? 5.709 6.907 -2.301 1.00 94.19 93 ILE A N 1
ATOM 696 C CA . ILE A 1 93 ? 6.564 5.866 -2.885 1.00 94.19 93 ILE A CA 1
ATOM 697 C C . ILE A 1 93 ? 6.026 5.435 -4.252 1.00 94.19 93 ILE A C 1
ATOM 699 O O . ILE A 1 93 ? 6.798 5.352 -5.207 1.00 94.19 93 ILE A O 1
ATOM 703 N N . GLU A 1 94 ? 4.716 5.204 -4.360 1.00 93.62 94 GLU A N 1
ATOM 704 C CA . GLU A 1 94 ? 4.043 4.880 -5.620 1.00 93.62 94 GLU A CA 1
ATOM 705 C C . GLU A 1 94 ? 4.328 5.945 -6.680 1.00 93.62 94 GLU A C 1
ATOM 707 O O . GLU A 1 94 ? 4.821 5.612 -7.757 1.00 93.62 94 GLU A O 1
ATOM 712 N N . PHE A 1 95 ? 4.139 7.221 -6.346 1.00 93.31 95 PHE A N 1
ATOM 713 C CA . PHE A 1 95 ? 4.375 8.333 -7.259 1.00 93.31 95 PHE A CA 1
ATOM 714 C C . PHE A 1 95 ? 5.822 8.367 -7.771 1.00 93.31 95 PHE A C 1
ATOM 716 O O . PHE A 1 95 ? 6.069 8.522 -8.972 1.00 93.31 95 PHE A O 1
ATOM 723 N N . VAL A 1 96 ? 6.797 8.176 -6.875 1.00 93.94 96 VAL A N 1
ATOM 724 C CA . VAL A 1 96 ? 8.221 8.131 -7.238 1.00 93.94 96 VAL A CA 1
ATOM 725 C C . VAL A 1 96 ? 8.516 6.940 -8.154 1.00 93.94 96 VAL A C 1
ATOM 727 O O . VAL A 1 96 ? 9.176 7.109 -9.182 1.00 93.94 96 VAL A O 1
ATOM 730 N N . LEU A 1 97 ? 8.009 5.748 -7.830 1.00 91.38 97 LEU A N 1
ATOM 731 C CA . LEU A 1 97 ? 8.204 4.541 -8.639 1.00 91.38 97 LEU A CA 1
ATOM 732 C C . LEU A 1 97 ? 7.558 4.667 -10.025 1.00 91.38 97 LEU A C 1
ATOM 734 O O . LEU A 1 97 ? 8.180 4.302 -11.025 1.00 91.38 97 LEU A O 1
ATOM 738 N N . SER A 1 98 ? 6.364 5.252 -10.104 1.00 88.38 98 SER A N 1
ATOM 739 C CA . SER A 1 98 ? 5.671 5.569 -11.355 1.00 88.38 98 SER A CA 1
ATOM 740 C C . SER A 1 98 ? 6.482 6.548 -12.217 1.00 88.38 98 SER A C 1
ATOM 742 O O . SER A 1 98 ? 6.637 6.346 -13.428 1.00 88.38 98 SER A O 1
ATOM 744 N N . GLY A 1 99 ? 7.105 7.557 -11.597 1.00 89.25 99 GLY A N 1
ATOM 745 C CA . GLY A 1 99 ? 8.048 8.459 -12.264 1.00 89.25 99 GLY A CA 1
ATOM 746 C C . GLY A 1 99 ? 9.284 7.737 -12.820 1.00 89.25 99 GLY A C 1
ATOM 747 O O . GLY A 1 99 ? 9.650 7.932 -13.985 1.00 89.25 99 GLY A O 1
ATOM 748 N N . ILE A 1 100 ? 9.896 6.855 -12.021 1.00 89.25 100 ILE A N 1
ATOM 749 C CA . ILE A 1 100 ? 11.054 6.041 -12.427 1.00 89.25 100 ILE A CA 1
ATOM 750 C C . ILE A 1 100 ? 10.684 5.119 -13.594 1.00 89.25 100 ILE A C 1
ATOM 752 O O . ILE A 1 100 ? 11.424 5.049 -14.579 1.00 89.25 100 ILE A O 1
ATOM 756 N N . GLN A 1 101 ? 9.527 4.455 -13.536 1.00 86.00 101 GLN A N 1
ATOM 757 C CA . GLN A 1 101 ? 9.036 3.595 -14.611 1.00 86.00 101 GLN A CA 1
ATOM 758 C C . GLN A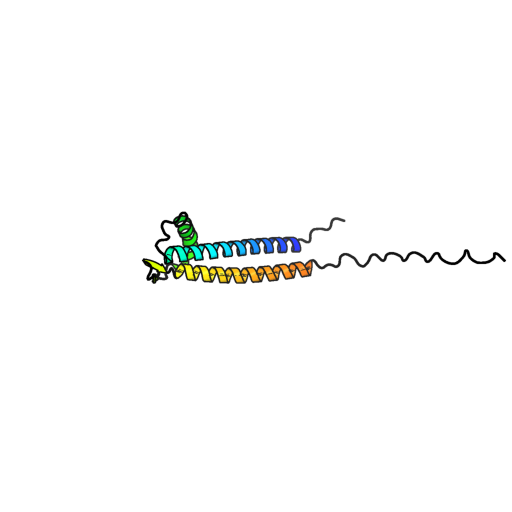 1 101 ? 8.906 4.370 -15.925 1.00 86.00 101 GLN A C 1
ATOM 760 O O . GLN A 1 101 ? 9.397 3.910 -16.960 1.00 86.00 101 GLN A O 1
ATOM 765 N N . GLY A 1 102 ? 8.274 5.548 -15.886 1.00 84.38 102 GLY A N 1
ATOM 766 C CA . GLY A 1 102 ? 8.101 6.411 -17.055 1.00 84.38 102 GLY A CA 1
ATOM 767 C C . GLY A 1 102 ? 9.431 6.888 -17.644 1.00 84.38 102 GLY A C 1
ATOM 768 O O . GLY A 1 102 ? 9.584 6.981 -18.865 1.00 84.38 102 GLY A O 1
ATOM 769 N N . TRP A 1 103 ? 10.425 7.158 -16.797 1.00 83.50 103 TRP A N 1
ATOM 770 C CA . TRP A 1 103 ? 11.774 7.495 -17.248 1.00 83.50 103 TRP A CA 1
ATOM 771 C C . TRP A 1 103 ? 12.477 6.301 -17.916 1.00 83.50 103 TRP A C 1
ATOM 773 O O . TRP A 1 103 ? 13.007 6.450 -19.019 1.00 83.50 103 TRP A O 1
ATOM 783 N N . LEU A 1 104 ? 12.419 5.107 -17.315 1.00 81.19 104 LEU A N 1
ATOM 784 C CA . LEU A 1 104 ? 13.020 3.884 -17.865 1.00 81.19 104 LEU A CA 1
ATOM 785 C C . LEU A 1 104 ? 12.423 3.499 -19.226 1.00 81.19 104 LEU A C 1
ATOM 787 O O . LEU A 1 104 ? 13.162 3.158 -20.151 1.00 81.19 104 LEU A O 1
ATOM 791 N N . THR A 1 105 ? 11.101 3.614 -19.390 1.00 77.50 105 THR A N 1
ATOM 792 C CA . THR A 1 105 ? 10.441 3.328 -20.678 1.00 77.50 105 THR A CA 1
ATOM 793 C C . THR A 1 105 ? 10.884 4.297 -21.772 1.00 77.50 105 THR A C 1
ATOM 795 O O . THR A 1 105 ? 11.142 3.873 -22.899 1.00 77.50 105 THR A O 1
ATOM 798 N N . LYS A 1 106 ? 11.047 5.589 -21.448 1.00 80.25 106 LYS A N 1
ATOM 799 C CA . LYS A 1 106 ? 11.585 6.586 -22.390 1.00 80.25 106 LYS A CA 1
ATOM 800 C C . LYS A 1 106 ? 13.022 6.271 -22.808 1.00 80.25 106 LYS A C 1
ATOM 802 O O . LYS A 1 106 ? 13.350 6.441 -23.981 1.00 80.25 106 LYS A O 1
ATOM 807 N N . GLN A 1 107 ? 13.872 5.814 -21.885 1.00 75.12 107 GLN A N 1
ATOM 808 C CA . GLN A 1 107 ? 15.243 5.405 -22.214 1.00 75.12 107 GLN A CA 1
ATOM 809 C C . GLN A 1 107 ? 15.247 4.192 -23.148 1.00 75.12 107 GLN A C 1
ATOM 811 O O . GLN A 1 107 ? 15.895 4.230 -24.191 1.00 75.12 107 GLN A O 1
ATOM 816 N N . TYR A 1 108 ? 14.458 3.159 -22.840 1.00 68.94 108 TYR A N 1
ATOM 817 C CA . TYR A 1 108 ? 14.341 1.975 -23.693 1.00 68.94 108 TYR A CA 1
ATOM 818 C C . TYR A 1 108 ? 13.882 2.324 -25.117 1.00 68.94 108 TYR A C 1
ATOM 820 O O . TYR A 1 108 ? 14.486 1.876 -26.091 1.00 68.94 108 TYR A O 1
ATOM 828 N N . ALA A 1 109 ? 12.871 3.190 -25.251 1.00 70.81 109 ALA A N 1
ATOM 829 C CA . ALA A 1 109 ? 12.388 3.650 -26.551 1.00 70.81 109 ALA A CA 1
ATOM 830 C C . ALA A 1 109 ? 13.479 4.372 -27.360 1.00 70.81 109 ALA A C 1
ATOM 832 O O . ALA A 1 109 ? 13.619 4.121 -28.552 1.00 70.81 109 ALA A O 1
ATOM 833 N N . ARG A 1 110 ? 14.305 5.215 -26.722 1.00 69.44 110 ARG A N 1
ATOM 834 C CA . ARG A 1 110 ? 15.425 5.899 -27.396 1.00 69.44 110 ARG A CA 1
ATOM 835 C C . ARG A 1 110 ? 16.503 4.934 -27.890 1.00 69.44 110 ARG A C 1
ATOM 837 O O . ARG A 1 110 ? 17.071 5.170 -28.949 1.00 69.44 110 ARG A O 1
ATOM 844 N N . TYR A 1 111 ? 16.770 3.856 -27.155 1.00 62.47 111 TYR A N 1
ATOM 845 C CA . TYR A 1 111 ? 17.763 2.853 -27.551 1.00 62.47 111 TYR A CA 1
ATOM 846 C C . TYR A 1 111 ? 17.272 1.902 -28.656 1.00 62.47 111 TYR A C 1
ATOM 848 O O . TYR A 1 111 ? 18.090 1.421 -29.440 1.00 62.47 111 TYR A O 1
ATOM 856 N N . ASN A 1 112 ? 15.962 1.644 -28.747 1.00 61.31 112 ASN A N 1
ATOM 857 C CA . ASN A 1 112 ? 15.381 0.740 -29.749 1.00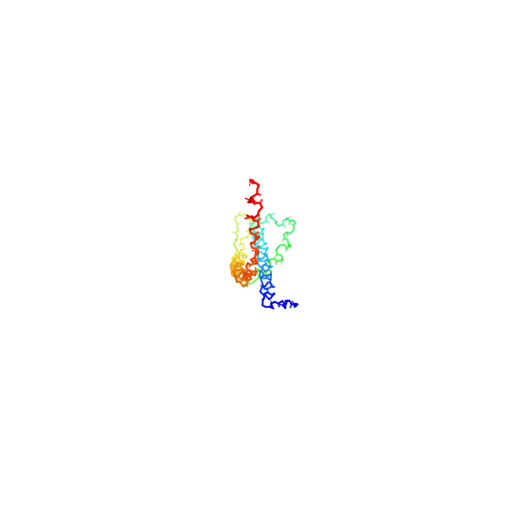 61.31 112 ASN A CA 1
ATOM 858 C C . ASN A 1 112 ? 15.003 1.407 -31.081 1.00 61.31 112 ASN A C 1
ATOM 860 O O . ASN A 1 112 ? 14.698 0.694 -32.035 1.00 61.31 112 ASN A O 1
ATOM 864 N N . ILE A 1 113 ? 15.071 2.738 -31.203 1.00 58.91 113 ILE A N 1
ATOM 865 C CA . ILE A 1 113 ? 14.996 3.414 -32.508 1.00 58.91 113 ILE A CA 1
ATOM 866 C C . ILE A 1 113 ? 16.375 3.301 -33.179 1.00 58.91 113 ILE A C 1
ATOM 868 O O . ILE A 1 113 ? 17.123 4.267 -33.303 1.00 58.91 113 ILE A O 1
ATOM 872 N N . ARG A 1 114 ? 16.749 2.091 -33.608 1.00 54.72 114 ARG A N 1
ATOM 873 C CA . ARG A 1 114 ? 17.640 1.958 -34.765 1.00 54.72 114 ARG A CA 1
ATOM 874 C C . ARG A 1 114 ? 16.734 1.991 -35.993 1.00 54.72 114 ARG A C 1
ATOM 876 O O . ARG A 1 114 ? 15.842 1.147 -36.059 1.00 54.72 114 ARG A O 1
ATOM 883 N N . PRO A 1 115 ? 16.914 2.921 -36.947 1.00 52.94 115 PRO A N 1
ATOM 884 C CA . PRO A 1 115 ? 16.202 2.838 -38.214 1.00 52.94 115 PRO A CA 1
ATOM 885 C C . PRO A 1 115 ? 16.509 1.471 -38.831 1.00 52.94 115 PRO A C 1
ATOM 887 O O . PRO A 1 115 ? 17.668 1.130 -39.076 1.00 52.94 115 PRO A O 1
ATOM 890 N N . SER A 1 116 ? 15.476 0.650 -38.994 1.00 59.16 116 SER A N 1
ATOM 891 C CA . SER A 1 116 ? 15.568 -0.627 -39.685 1.00 59.16 116 SER A CA 1
ATOM 892 C C . SER A 1 116 ? 15.830 -0.347 -41.160 1.00 59.16 116 SER A C 1
ATOM 894 O O . SER A 1 116 ? 14.898 -0.077 -41.906 1.00 59.16 116 SER A O 1
ATOM 896 N N . SER A 1 117 ? 17.108 -0.414 -41.526 1.00 60.66 117 SER A N 1
ATOM 897 C CA . SER A 1 117 ? 17.682 -0.329 -42.871 1.00 60.66 117 SER A CA 1
ATOM 898 C C . SER A 1 117 ? 17.460 0.972 -43.665 1.00 60.66 117 SER A C 1
ATOM 900 O O . SER A 1 117 ? 16.360 1.519 -43.711 1.00 60.66 117 SER A O 1
ATOM 902 N N . PRO A 1 118 ? 18.506 1.466 -44.354 1.00 60.31 118 PRO A N 1
ATOM 903 C CA . PRO A 1 118 ? 18.340 2.487 -45.374 1.00 60.31 118 PRO A CA 1
ATOM 904 C C . PRO A 1 118 ? 17.500 1.898 -46.509 1.00 60.31 118 PRO A C 1
ATOM 906 O O . PRO A 1 118 ? 17.688 0.736 -46.864 1.00 60.31 118 PRO A O 1
ATOM 909 N N . MET A 1 119 ? 16.574 2.707 -47.028 1.00 59.06 119 MET A N 1
ATOM 910 C CA . MET A 1 119 ? 15.686 2.401 -48.150 1.00 59.06 119 MET A CA 1
ATOM 911 C C . MET A 1 119 ? 16.319 1.423 -49.142 1.00 59.06 119 MET A C 1
ATOM 913 O O . MET A 1 119 ? 17.299 1.754 -49.813 1.00 59.06 119 MET A O 1
ATOM 917 N N . GLU A 1 120 ? 15.727 0.237 -49.244 1.00 57.53 120 GLU A N 1
ATOM 918 C CA . GLU A 1 120 ? 15.860 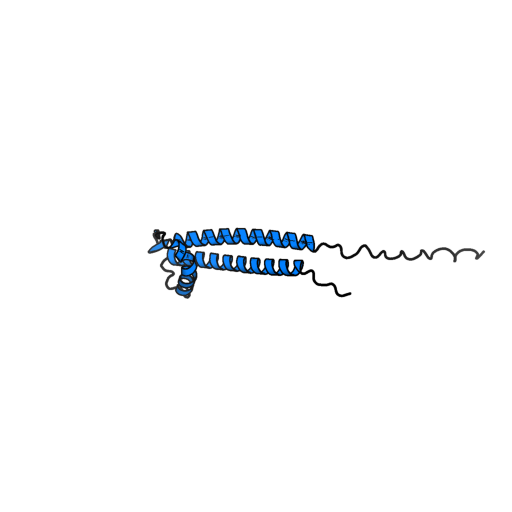-0.617 -50.413 1.00 57.53 120 GLU A CA 1
ATOM 919 C C . GLU A 1 120 ? 15.343 0.216 -51.592 1.00 57.53 120 GLU A C 1
ATOM 921 O O . GLU A 1 120 ? 14.138 0.387 -51.770 1.00 57.53 120 GLU A O 1
ATOM 926 N N . ARG A 1 121 ? 16.263 0.883 -52.308 1.00 60.66 121 ARG A N 1
ATOM 927 C CA . ARG A 1 121 ? 15.953 1.557 -53.569 1.00 60.66 121 ARG A CA 1
ATOM 928 C C . ARG A 1 121 ? 15.396 0.477 -54.479 1.00 60.66 121 ARG A C 1
ATOM 930 O O . ARG A 1 121 ? 16.159 -0.332 -54.997 1.00 60.66 121 ARG A O 1
ATOM 937 N N . ILE A 1 122 ? 14.081 0.477 -54.650 1.00 64.56 122 ILE A N 1
ATOM 938 C CA . ILE A 1 122 ? 13.433 -0.178 -55.776 1.00 64.56 122 ILE A CA 1
ATOM 939 C C . ILE A 1 122 ? 14.126 0.406 -57.018 1.00 64.56 122 ILE A C 1
ATOM 941 O O . ILE A 1 122 ? 14.099 1.629 -57.175 1.00 64.56 122 ILE A O 1
ATOM 945 N N . PRO A 1 123 ? 14.838 -0.394 -57.832 1.00 60.84 123 PRO A N 1
ATOM 946 C CA . PRO A 1 123 ? 15.358 0.110 -59.088 1.00 60.84 123 PRO A CA 1
ATOM 947 C C . PRO A 1 123 ? 14.156 0.520 -59.936 1.00 60.84 123 PRO A C 1
ATOM 949 O O . PRO A 1 123 ? 13.237 -0.279 -60.128 1.00 60.84 123 PRO A O 1
ATOM 952 N N . ASP A 1 124 ? 14.143 1.781 -60.365 1.00 65.00 124 ASP A N 1
ATOM 953 C CA . ASP A 1 124 ? 13.103 2.312 -61.238 1.00 65.00 124 ASP A CA 1
ATOM 954 C C . ASP A 1 124 ? 12.959 1.376 -62.447 1.00 65.00 124 ASP A C 1
ATOM 956 O O . ASP A 1 124 ? 13.976 1.037 -63.064 1.00 65.00 124 ASP A O 1
ATOM 960 N N . PRO A 1 125 ? 11.741 0.909 -62.780 1.00 61.31 125 PRO A N 1
ATOM 961 C CA . PRO A 1 125 ? 11.547 0.121 -63.979 1.00 61.31 125 PRO A CA 1
ATOM 962 C C . PRO A 1 125 ? 11.953 0.988 -65.167 1.00 61.31 125 PRO A C 1
ATOM 964 O O . PRO A 1 125 ? 11.363 2.036 -65.429 1.00 61.31 125 PRO A O 1
ATOM 967 N N . GLU A 1 126 ? 13.013 0.537 -65.830 1.00 57.66 126 GLU A N 1
ATOM 968 C CA . GLU A 1 126 ? 13.471 0.972 -67.137 1.00 57.66 126 GLU A CA 1
ATOM 969 C C . GLU A 1 126 ? 12.275 1.380 -68.002 1.00 57.66 126 GLU A C 1
ATOM 971 O O . GLU A 1 126 ? 11.356 0.594 -68.251 1.00 57.66 126 GLU A O 1
ATOM 976 N N . ILE A 1 127 ? 12.286 2.641 -68.428 1.00 57.72 127 ILE A N 1
ATOM 977 C CA . ILE A 1 127 ? 11.350 3.208 -69.391 1.00 57.72 127 ILE A CA 1
ATOM 978 C C . ILE A 1 127 ? 11.597 2.495 -70.729 1.00 57.72 127 ILE A C 1
ATOM 980 O O . ILE A 1 127 ? 12.333 2.969 -71.587 1.00 57.72 127 ILE A O 1
ATOM 984 N N . LEU A 1 128 ? 10.989 1.321 -70.900 1.00 59.22 128 LEU A N 1
ATOM 985 C CA . LEU A 1 128 ? 10.817 0.635 -72.178 1.00 59.22 128 LEU A CA 1
ATOM 986 C C . LEU A 1 128 ? 9.635 1.266 -72.917 1.00 59.22 128 LEU A C 1
ATOM 988 O O . LEU A 1 128 ? 8.581 0.660 -73.083 1.00 59.22 128 LEU A O 1
ATOM 992 N N . THR A 1 129 ? 9.790 2.511 -73.350 1.00 57.91 129 THR A N 1
ATOM 993 C CA . THR A 1 129 ? 8.877 3.115 -74.323 1.00 57.91 129 THR A CA 1
ATOM 994 C C . THR A 1 129 ? 9.677 4.034 -75.227 1.00 57.91 129 THR A C 1
ATOM 996 O O . THR A 1 129 ? 10.024 5.124 -74.778 1.00 57.91 129 THR A O 1
ATOM 999 N N . SER A 1 130 ? 9.983 3.602 -76.459 1.00 57.12 130 SER A N 1
ATOM 1000 C CA . SER A 1 130 ? 9.965 4.446 -77.680 1.00 57.12 130 SER A CA 1
ATOM 1001 C C . SER A 1 130 ? 10.806 3.921 -78.863 1.00 57.12 130 SER A C 1
ATOM 1003 O O . SER A 1 130 ? 11.559 4.698 -79.425 1.00 57.12 130 SER A O 1
ATOM 1005 N N . GLU A 1 131 ? 10.680 2.667 -79.325 1.00 53.28 131 GLU A N 1
ATOM 1006 C CA . GLU A 1 131 ? 11.307 2.295 -80.624 1.00 53.28 131 GLU A CA 1
ATOM 1007 C C . GLU A 1 131 ? 10.475 1.400 -81.568 1.00 53.28 131 GLU A C 1
ATOM 1009 O O . GLU A 1 131 ? 11.016 0.898 -82.543 1.00 53.28 131 GLU A O 1
ATOM 1014 N N . ASP A 1 132 ? 9.151 1.273 -81.391 1.00 52.41 132 ASP A N 1
ATOM 1015 C CA . ASP A 1 132 ? 8.294 0.527 -82.348 1.00 52.41 132 ASP A CA 1
ATOM 1016 C C . ASP A 1 132 ? 7.394 1.413 -83.234 1.00 52.41 132 ASP A C 1
ATOM 1018 O O . ASP A 1 132 ? 6.499 0.922 -83.923 1.00 52.41 132 ASP A O 1
ATOM 1022 N N . GLU A 1 133 ? 7.630 2.728 -83.276 1.00 52.28 133 GLU A N 1
ATOM 1023 C CA . GLU A 1 133 ? 6.795 3.652 -84.057 1.00 52.28 133 GLU A CA 1
ATOM 1024 C C . GLU A 1 133 ? 7.594 4.507 -85.046 1.00 52.28 133 GLU A C 1
ATOM 1026 O O . GLU A 1 133 ? 7.415 5.717 -85.118 1.00 52.28 133 GLU A O 1
ATOM 1031 N N . ILE A 1 134 ? 8.474 3.9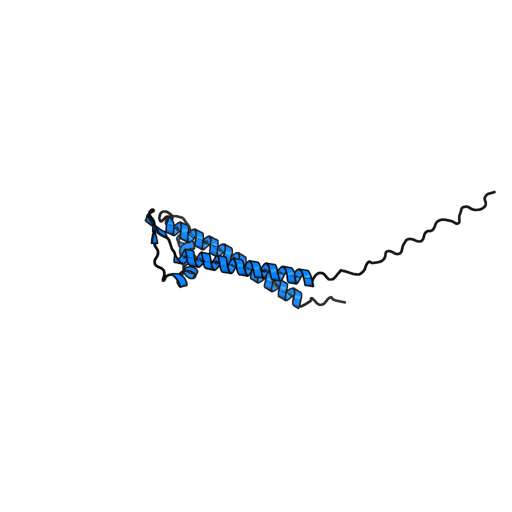08 -85.857 1.00 55.91 134 ILE A N 1
ATOM 1032 C CA . ILE A 1 134 ? 8.963 4.596 -87.059 1.00 55.91 134 ILE A CA 1
ATOM 1033 C C . ILE A 1 134 ? 8.996 3.628 -88.254 1.00 55.91 134 ILE A C 1
ATOM 1035 O O . ILE A 1 134 ? 9.677 2.610 -88.253 1.00 55.91 134 ILE A O 1
ATOM 1039 N N . ILE A 1 135 ? 8.301 4.046 -89.319 1.00 51.28 135 ILE A N 1
ATOM 1040 C CA . ILE A 1 135 ? 8.360 3.574 -90.715 1.00 51.28 135 ILE A CA 1
ATOM 1041 C C . ILE A 1 135 ? 7.413 2.417 -91.104 1.00 51.28 135 ILE A C 1
ATOM 1043 O O . ILE A 1 135 ? 7.796 1.407 -91.687 1.00 51.28 135 ILE A O 1
ATOM 1047 N N . LYS A 1 136 ? 6.106 2.661 -90.934 1.00 46.34 136 LYS A N 1
ATOM 1048 C CA . LYS A 1 136 ? 5.126 2.411 -92.009 1.00 46.34 136 LYS A CA 1
ATOM 1049 C C . LYS A 1 136 ? 4.791 3.749 -92.676 1.00 46.34 136 LYS A C 1
ATOM 1051 O O . LYS A 1 136 ? 3.908 4.466 -92.206 1.00 46.34 136 LYS A O 1
ATOM 1056 N N . LYS A 1 137 ? 5.499 4.090 -93.751 1.00 43.84 137 LYS A N 1
ATOM 1057 C CA . LYS A 1 137 ? 5.000 4.955 -94.827 1.00 43.84 137 LYS A CA 1
ATOM 1058 C C . LYS A 1 137 ? 5.867 4.818 -96.065 1.00 43.84 137 LYS A C 1
ATOM 1060 O O . LYS A 1 137 ? 7.103 4.825 -95.896 1.00 43.84 137 LYS A O 1
#

Foldseek 3Di:
DDDDPPVVLVVLVVVLVVLVVLLVVLVVLLVLLVVLQVCQQQVVNCPPPCNVVSCVVNCVQLVVVVVDDWDQHPNRGTRRVSSVVSSVVSVVVSVVSVVVSVVSVVVSVVVPPPPPDDDPPPPPPPPPDDDPPDDPD

Radius of gyration: 31.34 Å; chains: 1; bounding box: 44×26×114 Å

Sequence (137 aa):
MGQQPNMSGQVYGGLSTIVKVLVFGFIILGVLLLVRIMFLFFGSLEAVPGYDLVISFTDVFVSPLNSIEPVKTPYDGIFDIAATGALLIALVIEFVLSGIQGWLTKQYARYNIRPSSPMERIPDPEILTSEDEIIKK

Secondary structure (DSSP, 8-state):
------HHHHHHHHHHHHHHHHHHHHHHHHHHHHHHHHHHHHSGGGGSTTHHHHHHHHHHHHGGGTTSPPEE-TTS-EE-HHHHHHHHHHHHHHHHHHHHHHHHHHHHHHHH---S-S---PPP-----SSS-S---

Organism: NCBI:txid412755

pLDDT: mean 80.51, std 15.19, range [43.84, 95.81]